Protein AF-A0A7T8QVQ8-F1 (afdb_monomer_lite)

Sequence (153 aa):
MDQMESSPASKPLAPPDKWKFVYIIFYWLGICTLLPWNFFISVPGYWFYKYRSLILNETDDATESLTDLQLNWNPRLSVASMVPNVTVLTLNAVIGHRFKTKPRLLFSLIMVIILFVYTCVMAKVDTDGWQTSFFYVTLASVVFINTFAATFQ

InterPro domains:
  IPR002259 Equilibrative nucleoside transporter [PTHR10332] (14-153)

Secondary structure (DSSP, 8-state):
-------------PPP-GGGHHHHHHHHHHHHHHHHHHHHHH-HHHHHHHT--S---TTS-S-----HHHHHHHHHHHHHHHHHHHHHHHHHHHHGGGS-HHHHHHHHHHHHHHHHHHHHHHHHS--TT-HHHHHHHHHHHHHHHHHHHHHH-

Organism: Caligus rogercresseyi (NCBI:txid217165)

Structure (mmCIF, N/CA/C/O backbone):
data_AF-A0A7T8QVQ8-F1
#
_entry.id   AF-A0A7T8QVQ8-F1
#
loop_
_atom_site.group_PDB
_atom_site.id
_atom_site.type_symbol
_atom_site.label_atom_id
_atom_site.label_alt_id
_atom_site.label_comp_id
_atom_site.label_asym_id
_atom_site.label_entity_id
_atom_site.label_seq_id
_atom_site.pdbx_PDB_ins_code
_atom_site.Cartn_x
_atom_site.Cartn_y
_atom_site.Cartn_z
_atom_site.occupancy
_atom_site.B_iso_or_equiv
_atom_site.auth_seq_id
_atom_site.auth_comp_id
_atom_site.auth_asym_id
_atom_site.auth_atom_id
_atom_site.pdbx_PDB_model_num
ATOM 1 N N . MET A 1 1 ? -17.807 23.229 62.523 1.00 46.09 1 MET A N 1
ATOM 2 C CA . MET A 1 1 ? -18.890 22.734 61.635 1.00 46.09 1 MET A CA 1
ATOM 3 C C . MET A 1 1 ? -18.176 22.353 60.367 1.00 46.09 1 MET A C 1
ATOM 5 O O . MET A 1 1 ? -18.041 23.160 59.458 1.00 46.09 1 MET A O 1
ATOM 9 N N . ASP A 1 2 ? -17.571 21.176 60.412 1.00 46.59 2 ASP A N 1
ATOM 10 C CA . ASP A 1 2 ? -16.491 20.799 59.521 1.00 46.59 2 ASP A CA 1
ATOM 11 C C . ASP A 1 2 ? -16.966 19.700 58.576 1.00 46.59 2 ASP A C 1
ATOM 13 O O . ASP A 1 2 ? -17.485 18.675 59.008 1.00 46.59 2 ASP A O 1
ATOM 17 N N . GLN A 1 3 ? -16.719 19.966 57.294 1.00 46.59 3 GLN A N 1
ATOM 18 C CA . GLN A 1 3 ? -16.476 19.006 56.217 1.00 46.59 3 GLN A CA 1
ATOM 19 C C . GLN A 1 3 ? -17.700 18.304 55.599 1.00 46.59 3 GLN A C 1
ATOM 21 O O . GLN A 1 3 ? -18.040 17.172 55.926 1.00 46.59 3 GLN A O 1
ATOM 26 N N . MET A 1 4 ? -18.269 18.932 54.563 1.00 47.59 4 MET A N 1
ATOM 27 C CA . MET A 1 4 ? -18.710 18.191 53.372 1.00 47.59 4 MET A CA 1
ATOM 28 C C . MET A 1 4 ? -17.559 18.199 52.363 1.00 47.59 4 MET A C 1
ATOM 30 O O . MET A 1 4 ? -17.545 18.985 51.419 1.00 47.59 4 MET A O 1
ATOM 34 N N . GLU A 1 5 ? -16.563 17.344 52.592 1.00 54.84 5 GLU A N 1
ATOM 35 C CA . GLU A 1 5 ? -15.577 17.026 51.565 1.00 54.84 5 GLU A CA 1
ATOM 36 C C . GLU A 1 5 ? -16.262 16.133 50.524 1.00 54.84 5 GLU A C 1
ATOM 38 O O . GLU A 1 5 ? -16.611 14.977 50.774 1.00 54.84 5 GLU A O 1
ATOM 43 N N . SER A 1 6 ? -16.547 16.718 49.364 1.00 58.62 6 SER A N 1
ATOM 44 C CA . SER A 1 6 ? -17.103 16.033 48.205 1.00 58.62 6 SER A CA 1
ATOM 45 C C . SER A 1 6 ? -16.178 14.889 47.790 1.00 58.62 6 SER A C 1
ATOM 47 O O . SER A 1 6 ? -15.071 15.127 47.305 1.00 58.62 6 SER A O 1
ATOM 49 N N . SER A 1 7 ? -16.647 13.653 47.962 1.00 59.56 7 SER A N 1
ATOM 50 C CA . SER A 1 7 ? -15.981 12.446 47.473 1.00 59.56 7 SER A CA 1
ATOM 51 C C . SER A 1 7 ? -15.653 12.592 45.976 1.00 59.56 7 SER A C 1
ATOM 53 O O . SER A 1 7 ? -16.577 12.772 45.174 1.00 59.56 7 SER A O 1
ATOM 55 N N . PRO A 1 8 ? -14.373 12.543 45.559 1.00 57.44 8 PRO A N 1
ATOM 56 C CA . PRO A 1 8 ? -14.041 12.568 44.145 1.00 57.44 8 PRO A CA 1
ATOM 57 C C . PRO A 1 8 ? -14.482 11.241 43.527 1.00 57.44 8 PRO A C 1
ATOM 59 O O . PRO A 1 8 ? -14.020 10.174 43.929 1.00 57.44 8 PRO A O 1
ATOM 62 N N . ALA A 1 9 ? -15.393 11.320 42.553 1.00 58.75 9 ALA A N 1
ATOM 63 C CA . ALA A 1 9 ? -15.884 10.187 41.780 1.00 58.75 9 ALA A CA 1
ATOM 64 C C . ALA A 1 9 ? -14.718 9.273 41.368 1.00 58.75 9 ALA A C 1
ATOM 66 O O . ALA A 1 9 ? -13.813 9.679 40.631 1.00 58.75 9 ALA A O 1
ATOM 67 N N . SER A 1 10 ? -14.721 8.044 41.886 1.00 58.06 10 SER A N 1
ATOM 68 C CA . SER A 1 10 ? -13.698 7.049 41.604 1.00 58.06 10 SER A CA 1
ATOM 69 C C . SER A 1 10 ? -13.691 6.761 40.105 1.00 58.06 10 SER A C 1
ATOM 71 O O . SER A 1 10 ? -14.652 6.243 39.535 1.00 58.06 10 SER A O 1
ATOM 73 N N . LYS A 1 11 ? -12.592 7.130 39.438 1.00 60.31 11 LYS A N 1
ATOM 74 C CA . LYS A 1 11 ? -12.339 6.713 38.057 1.00 60.31 11 LYS A CA 1
ATOM 75 C C . LYS A 1 11 ? -12.460 5.185 38.015 1.00 60.31 11 LYS A C 1
ATOM 77 O O . LYS A 1 11 ? -11.824 4.535 38.848 1.00 60.31 11 LYS A O 1
ATOM 82 N N . PRO A 1 12 ? -13.242 4.597 37.093 1.00 58.06 12 PRO A N 1
ATOM 83 C CA . PRO A 1 12 ? -13.305 3.148 36.982 1.00 58.06 12 PRO A CA 1
ATOM 84 C C . PRO A 1 12 ? -11.882 2.615 36.780 1.00 58.06 12 PRO A C 1
ATOM 86 O O . PRO A 1 12 ? -11.180 3.043 35.861 1.00 58.06 12 PRO A O 1
ATOM 89 N N . LEU A 1 13 ? -11.440 1.734 37.684 1.00 64.44 13 LEU A N 1
ATOM 90 C CA . LEU A 1 13 ? -10.146 1.061 37.603 1.00 64.44 13 LEU A CA 1
ATOM 91 C C . LEU A 1 13 ? -10.085 0.333 36.259 1.00 64.44 13 LEU A C 1
ATOM 93 O O . LEU A 1 13 ? -10.834 -0.616 36.026 1.00 64.44 13 LEU A O 1
ATOM 97 N N . ALA A 1 14 ? -9.229 0.819 35.358 1.00 68.81 14 ALA A N 1
ATOM 98 C CA . ALA A 1 14 ? -8.992 0.164 34.083 1.00 68.81 14 ALA A CA 1
ATOM 99 C C . ALA A 1 14 ? -8.591 -1.302 34.344 1.00 68.81 14 ALA A C 1
ATOM 101 O O . ALA A 1 14 ? -7.815 -1.560 35.271 1.00 68.81 14 ALA A O 1
ATOM 102 N N . PRO A 1 15 ? -9.123 -2.268 33.576 1.00 78.62 15 PRO A N 1
ATOM 103 C CA . PRO A 1 15 ? -8.831 -3.675 33.799 1.00 78.62 15 PRO A CA 1
ATOM 104 C C . PRO A 1 15 ? -7.313 -3.916 33.707 1.00 78.62 15 PRO A C 1
ATOM 106 O O . PRO A 1 15 ? -6.685 -3.453 32.752 1.00 78.62 15 PRO A O 1
ATOM 109 N N . PRO A 1 16 ? -6.706 -4.614 34.682 1.00 74.12 16 PRO A N 1
ATOM 110 C CA . PRO A 1 16 ? -5.264 -4.826 34.705 1.00 74.12 16 PRO A CA 1
ATOM 111 C C . PRO A 1 16 ? -4.821 -5.707 33.527 1.00 74.12 16 PRO A C 1
ATOM 113 O O . PRO A 1 16 ? -5.241 -6.861 33.416 1.00 74.12 16 PRO A O 1
ATOM 116 N N . ASP A 1 17 ? -3.950 -5.174 32.663 1.00 72.00 17 ASP A N 1
ATOM 117 C CA . ASP A 1 17 ? -3.295 -5.913 31.574 1.00 72.00 17 ASP A CA 1
ATOM 118 C C . ASP A 1 17 ? -2.244 -6.863 32.164 1.00 72.00 17 ASP A C 1
ATOM 120 O O . ASP A 1 17 ? -1.091 -6.495 32.422 1.00 72.00 17 ASP A O 1
ATOM 124 N N . LYS A 1 18 ? -2.664 -8.097 32.455 1.00 76.00 18 LYS A N 1
ATOM 125 C CA . LYS A 1 18 ? -1.770 -9.139 32.961 1.00 76.00 18 LYS A CA 1
ATOM 126 C C . LYS A 1 18 ? -0.694 -9.403 31.899 1.00 76.00 18 LYS A C 1
ATOM 128 O O . LYS A 1 18 ? -1.007 -9.831 30.796 1.00 76.00 18 LYS A O 1
ATOM 133 N N . TRP A 1 19 ? 0.568 -9.167 32.266 1.00 76.56 19 TRP A N 1
ATOM 134 C CA . TRP A 1 19 ? 1.770 -9.438 31.458 1.00 76.56 19 TRP A CA 1
ATOM 135 C C . TRP A 1 19 ? 2.016 -8.494 30.265 1.00 76.56 19 TRP A C 1
ATOM 137 O O . TRP A 1 19 ? 2.856 -8.801 29.423 1.00 76.56 19 TRP A O 1
ATOM 147 N N . LYS A 1 20 ? 1.358 -7.324 30.200 1.00 82.31 20 LYS A N 1
ATOM 148 C CA . LYS A 1 20 ? 1.527 -6.350 29.096 1.00 82.31 20 LYS A CA 1
ATOM 149 C C . LYS A 1 20 ? 1.216 -6.944 27.708 1.00 82.31 20 LYS A C 1
ATOM 151 O O . LYS A 1 20 ? 1.790 -6.525 26.701 1.00 82.31 20 LYS A O 1
ATOM 156 N N . PHE A 1 21 ? 0.345 -7.950 27.639 1.00 81.62 21 PHE A N 1
ATOM 157 C CA . PHE A 1 21 ? 0.085 -8.686 26.401 1.00 81.62 21 PHE A CA 1
ATOM 158 C C . PHE A 1 21 ? -0.633 -7.808 25.375 1.00 81.62 21 PHE A C 1
ATOM 160 O O . PHE A 1 21 ? -0.298 -7.821 24.190 1.00 81.62 21 PHE A O 1
ATOM 167 N N . VAL A 1 22 ? -1.570 -6.977 25.845 1.00 82.12 22 VAL A N 1
ATOM 168 C CA . VAL A 1 22 ? -2.261 -6.001 24.998 1.00 82.12 22 VAL A CA 1
ATOM 169 C C . VAL A 1 22 ? -1.253 -4.997 24.439 1.00 82.12 22 VAL A C 1
ATOM 171 O O . VAL A 1 22 ? -1.252 -4.746 23.236 1.00 82.12 22 VAL A O 1
ATOM 174 N N . TYR A 1 23 ? -0.334 -4.494 25.267 1.00 81.94 23 TYR A N 1
ATOM 175 C CA . TYR A 1 23 ? 0.727 -3.586 24.819 1.00 81.94 23 TYR A CA 1
ATOM 176 C C . TYR A 1 23 ? 1.610 -4.193 23.715 1.00 81.94 23 TYR A C 1
ATOM 178 O O . TYR A 1 23 ? 1.857 -3.539 22.703 1.00 81.94 23 TYR A O 1
ATOM 186 N N . ILE A 1 24 ? 2.040 -5.451 23.866 1.00 86.62 24 ILE A N 1
ATOM 187 C CA . ILE A 1 24 ? 2.858 -6.149 22.859 1.00 86.62 24 ILE A CA 1
ATOM 188 C C . ILE A 1 24 ? 2.090 -6.297 21.541 1.00 86.62 24 ILE A C 1
ATOM 190 O O . ILE A 1 24 ? 2.649 -6.036 20.477 1.00 86.62 24 ILE A O 1
ATOM 194 N N . ILE A 1 25 ? 0.808 -6.668 21.594 1.00 85.12 25 ILE A N 1
ATOM 195 C CA . ILE A 1 25 ? -0.022 -6.784 20.391 1.00 85.12 25 ILE A CA 1
ATOM 196 C C . ILE A 1 25 ? -0.135 -5.429 19.689 1.00 85.12 25 ILE A C 1
ATOM 198 O O . ILE A 1 25 ? 0.177 -5.344 18.508 1.00 85.12 25 ILE A O 1
ATOM 202 N N . PHE A 1 26 ? -0.511 -4.358 20.394 1.00 82.62 26 PHE A N 1
ATOM 203 C CA . PHE A 1 26 ? -0.610 -3.019 19.798 1.00 82.62 26 PHE A CA 1
ATOM 204 C C . PHE A 1 26 ? 0.723 -2.520 19.224 1.00 82.62 26 PHE A C 1
ATOM 206 O O . PHE A 1 26 ? 0.729 -1.863 18.184 1.00 82.62 26 PHE A O 1
ATOM 213 N N . TYR A 1 27 ? 1.845 -2.881 19.847 1.00 84.50 27 TYR A N 1
ATOM 214 C CA . TYR A 1 27 ? 3.177 -2.569 19.338 1.00 84.50 27 TYR A CA 1
ATOM 215 C C . TYR A 1 27 ? 3.454 -3.252 17.989 1.00 84.50 27 TYR A C 1
ATOM 217 O O . TYR A 1 27 ? 3.779 -2.581 17.009 1.00 84.50 27 TYR A O 1
ATOM 225 N N . TRP A 1 28 ? 3.247 -4.570 17.901 1.00 85.31 28 TRP A N 1
ATOM 226 C CA . TRP A 1 28 ? 3.387 -5.307 16.640 1.00 85.31 28 TRP A CA 1
ATOM 227 C C . TRP A 1 28 ? 2.383 -4.846 15.579 1.00 85.31 28 TRP A C 1
ATOM 229 O O . TRP A 1 28 ? 2.738 -4.749 14.408 1.00 85.31 28 TRP A O 1
ATOM 239 N N . LEU A 1 29 ? 1.157 -4.494 15.976 1.00 82.75 29 LEU A N 1
ATOM 240 C CA . LEU A 1 29 ? 0.142 -3.936 15.078 1.00 82.75 29 LEU A CA 1
ATOM 241 C C . LEU A 1 29 ? 0.593 -2.613 14.443 1.00 82.75 29 LEU A C 1
ATOM 243 O O . LEU A 1 29 ? 0.436 -2.422 13.235 1.00 82.75 29 LEU A O 1
ATOM 247 N N . GLY A 1 30 ? 1.188 -1.714 15.231 1.00 82.06 30 GLY A N 1
ATOM 248 C CA . GLY A 1 30 ? 1.753 -0.464 14.719 1.00 82.06 30 GLY A CA 1
ATOM 249 C C . GLY A 1 30 ? 2.897 -0.704 13.731 1.00 82.06 30 GLY A C 1
ATOM 250 O O . GLY A 1 30 ? 2.953 -0.076 12.677 1.00 82.06 30 GLY A O 1
ATOM 251 N N . ILE A 1 31 ? 3.770 -1.673 14.017 1.00 86.44 31 ILE A N 1
ATOM 252 C CA . ILE A 1 31 ? 4.868 -2.037 13.110 1.00 86.44 31 ILE A CA 1
ATOM 253 C C . ILE A 1 31 ? 4.320 -2.596 11.792 1.00 86.44 31 ILE A C 1
ATOM 255 O O . ILE A 1 31 ? 4.695 -2.122 10.721 1.00 86.44 31 ILE A O 1
ATOM 259 N N . CYS A 1 32 ? 3.402 -3.563 11.854 1.00 82.31 32 CYS A N 1
ATOM 260 C CA . CYS A 1 32 ? 2.848 -4.229 10.673 1.00 82.31 32 CYS A CA 1
ATOM 261 C C . CYS A 1 32 ? 2.102 -3.281 9.727 1.00 82.31 32 CYS A C 1
ATOM 263 O O . CYS A 1 32 ? 2.030 -3.554 8.533 1.00 82.31 32 CYS A O 1
ATOM 265 N N . THR A 1 33 ? 1.540 -2.183 10.231 1.00 81.62 33 THR A N 1
ATOM 266 C CA . THR A 1 33 ? 0.792 -1.220 9.406 1.00 81.62 33 THR A CA 1
ATOM 267 C C . THR A 1 33 ? 1.693 -0.208 8.704 1.00 81.62 33 THR A C 1
ATOM 269 O O . THR A 1 33 ? 1.385 0.208 7.590 1.00 81.62 33 THR A O 1
ATOM 272 N N . LEU A 1 34 ? 2.830 0.150 9.306 1.00 83.56 34 LEU A N 1
ATOM 273 C CA . LEU A 1 34 ? 3.806 1.079 8.724 1.00 83.56 34 LEU A CA 1
ATOM 274 C C . LEU A 1 34 ? 4.816 0.382 7.801 1.00 83.56 34 LEU A C 1
ATOM 276 O O . LEU A 1 34 ? 5.338 0.995 6.868 1.00 83.56 34 LEU A O 1
ATOM 280 N N . LEU A 1 35 ? 5.095 -0.900 8.048 1.00 86.12 35 LEU A N 1
ATOM 281 C CA . LEU A 1 35 ? 6.115 -1.666 7.334 1.00 86.12 35 LEU A CA 1
ATOM 282 C C . LEU A 1 35 ? 5.875 -1.782 5.816 1.00 86.12 35 LEU A C 1
ATOM 284 O O . LEU A 1 35 ? 6.842 -1.585 5.083 1.00 86.12 35 LEU A O 1
ATOM 288 N N . PRO A 1 36 ? 4.650 -2.028 5.306 1.00 81.75 36 PRO A N 1
ATOM 289 C CA . PRO A 1 36 ? 4.412 -2.127 3.869 1.00 81.75 36 PRO A CA 1
ATOM 290 C C . PRO A 1 36 ? 4.791 -0.846 3.131 1.00 81.75 36 PRO A C 1
ATOM 292 O O . PRO A 1 36 ? 5.573 -0.889 2.187 1.00 81.75 36 PRO A O 1
ATOM 295 N N . TRP A 1 37 ? 4.291 0.301 3.600 1.00 83.88 37 TRP A N 1
ATOM 296 C CA . TRP A 1 37 ? 4.587 1.598 2.994 1.00 83.88 37 TRP A CA 1
ATOM 297 C C . TRP A 1 37 ? 6.081 1.918 3.046 1.00 83.88 37 TRP A C 1
ATOM 299 O O . TRP A 1 37 ? 6.665 2.268 2.021 1.00 83.88 37 TRP A O 1
ATOM 309 N N . ASN A 1 38 ? 6.709 1.710 4.208 1.00 88.19 38 ASN A N 1
ATOM 310 C CA . ASN A 1 38 ? 8.145 1.914 4.375 1.00 88.19 38 ASN A CA 1
ATOM 311 C C . ASN A 1 38 ? 8.960 1.024 3.427 1.00 88.19 38 ASN A C 1
ATOM 313 O O . ASN A 1 38 ? 9.907 1.498 2.810 1.00 88.19 38 ASN A O 1
ATOM 317 N N . PHE A 1 39 ? 8.563 -0.236 3.236 1.00 86.94 39 PHE A N 1
ATOM 318 C CA . PHE A 1 39 ? 9.228 -1.128 2.292 1.00 86.9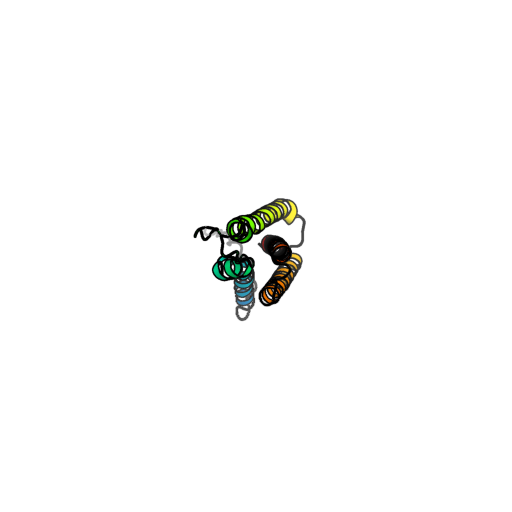4 39 PHE A CA 1
ATOM 319 C C . PHE A 1 39 ? 9.163 -0.583 0.860 1.00 86.94 39 PHE A C 1
ATOM 321 O O . PHE A 1 39 ? 10.199 -0.498 0.206 1.00 86.94 39 PHE A O 1
ATOM 328 N N . PHE A 1 40 ? 7.988 -0.152 0.384 1.00 84.25 40 PHE A N 1
ATOM 329 C CA . PHE A 1 40 ? 7.834 0.360 -0.984 1.00 84.25 40 PHE A CA 1
ATOM 330 C C . PHE A 1 40 ? 8.711 1.583 -1.277 1.00 84.25 40 PHE A C 1
ATOM 332 O O . PHE A 1 40 ? 9.311 1.643 -2.352 1.00 84.25 40 PHE A O 1
ATOM 339 N N . ILE A 1 41 ? 8.813 2.528 -0.335 1.00 84.25 41 ILE A N 1
ATOM 340 C CA . ILE A 1 41 ? 9.611 3.752 -0.511 1.00 84.25 41 ILE A CA 1
ATOM 341 C C . ILE A 1 41 ? 11.117 3.526 -0.312 1.00 84.25 41 ILE A C 1
ATOM 343 O O . ILE A 1 41 ? 11.918 4.253 -0.891 1.00 84.25 41 ILE A O 1
ATOM 347 N N . SER A 1 42 ? 11.524 2.538 0.496 1.00 86.62 42 SER A N 1
ATOM 348 C CA . SER A 1 42 ? 12.936 2.308 0.839 1.00 86.62 42 SER A CA 1
ATOM 349 C C . SER A 1 42 ? 13.740 1.582 -0.240 1.00 86.62 42 SER A C 1
ATOM 351 O O . SER A 1 42 ? 14.967 1.600 -0.175 1.00 86.62 42 SER A O 1
ATOM 353 N N . VAL A 1 43 ? 13.098 0.962 -1.237 1.00 86.69 43 VAL A N 1
ATOM 354 C CA . VAL A 1 43 ? 13.800 0.223 -2.306 1.00 86.69 43 VAL A CA 1
ATOM 355 C C . VAL A 1 43 ? 13.616 0.831 -3.705 1.00 86.69 43 VAL A C 1
A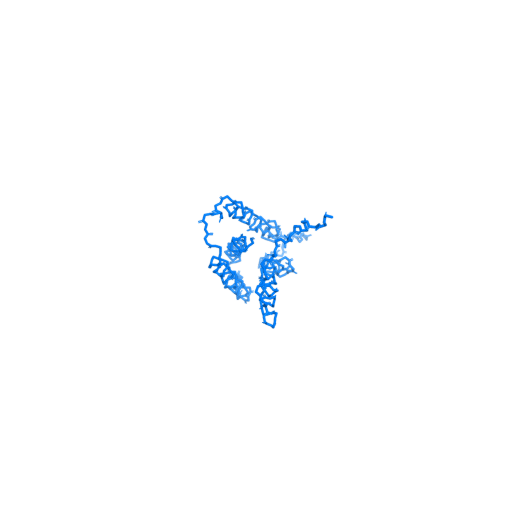TOM 357 O O . VAL A 1 43 ? 13.278 0.108 -4.643 1.00 86.69 43 VAL A O 1
ATOM 360 N N . PRO A 1 44 ? 13.878 2.137 -3.923 1.00 80.69 44 PRO A N 1
ATOM 361 C CA . PRO A 1 44 ? 13.714 2.740 -5.245 1.00 80.69 44 PRO A CA 1
ATOM 362 C C . PRO A 1 44 ? 14.599 2.040 -6.288 1.00 80.69 44 PRO A C 1
ATOM 364 O O . PRO A 1 44 ? 14.117 1.714 -7.365 1.00 80.69 44 PRO A O 1
ATOM 367 N N . GLY A 1 45 ? 15.842 1.680 -5.948 1.00 78.81 45 GLY A N 1
ATOM 368 C CA . GLY A 1 45 ? 16.751 0.982 -6.869 1.00 78.81 45 GLY A CA 1
ATOM 369 C C . GLY A 1 45 ? 16.221 -0.363 -7.387 1.00 78.81 45 GLY A C 1
ATOM 370 O O . GLY A 1 45 ? 16.448 -0.701 -8.546 1.00 78.81 45 GLY A O 1
ATOM 371 N N . TYR A 1 46 ? 15.455 -1.100 -6.573 1.00 82.81 46 TYR A N 1
ATOM 372 C CA . TYR A 1 46 ? 14.814 -2.345 -7.005 1.00 82.81 46 TYR A CA 1
ATOM 373 C C . TYR A 1 46 ? 13.765 -2.082 -8.092 1.00 82.81 46 TYR A C 1
ATOM 375 O O . TYR A 1 46 ? 13.771 -2.740 -9.130 1.00 82.81 46 TYR A O 1
ATOM 383 N N . TRP A 1 47 ? 12.896 -1.090 -7.884 1.00 80.81 47 TRP A N 1
ATOM 384 C CA . TRP A 1 47 ? 11.858 -0.729 -8.850 1.00 80.81 47 TRP A CA 1
ATOM 385 C C . TRP A 1 47 ? 12.457 -0.181 -10.143 1.00 80.81 47 TRP A C 1
ATOM 387 O O . TRP A 1 47 ? 12.009 -0.537 -11.229 1.00 80.81 47 TRP A O 1
ATOM 397 N N . PHE A 1 48 ? 13.523 0.615 -10.042 1.00 79.94 48 PHE A N 1
ATOM 398 C CA . PHE A 1 48 ? 14.248 1.101 -11.212 1.00 79.94 48 PHE A CA 1
ATOM 399 C C . PHE A 1 48 ? 14.839 -0.058 -12.020 1.00 79.94 48 PHE A C 1
ATOM 401 O O . PHE A 1 48 ? 14.645 -0.108 -13.231 1.00 79.94 48 PHE A O 1
ATOM 408 N N . TYR A 1 49 ? 15.477 -1.036 -11.374 1.00 79.19 49 TYR A N 1
ATOM 409 C CA . TYR A 1 49 ? 15.974 -2.230 -12.062 1.00 79.19 49 TYR A CA 1
ATOM 410 C C . TYR A 1 49 ? 14.847 -3.034 -12.728 1.00 79.19 49 TYR A C 1
ATOM 412 O O . TYR A 1 49 ? 14.979 -3.462 -13.872 1.00 79.19 49 TYR A O 1
ATOM 420 N N . LYS A 1 50 ? 13.722 -3.208 -12.028 1.00 78.38 50 LYS A N 1
ATOM 421 C CA . LYS A 1 50 ? 12.567 -3.990 -12.489 1.00 78.38 50 LYS A CA 1
ATOM 422 C C . LYS A 1 50 ? 11.872 -3.380 -13.715 1.00 78.38 50 LYS A C 1
ATOM 424 O O . LYS A 1 50 ? 11.344 -4.120 -14.536 1.00 78.38 50 LYS A O 1
ATOM 429 N N . TYR A 1 51 ? 11.873 -2.051 -13.833 1.00 76.69 51 TYR A N 1
ATOM 430 C CA . TYR A 1 51 ? 11.230 -1.303 -14.923 1.00 76.69 51 TYR A CA 1
ATOM 431 C C . TYR A 1 51 ? 12.219 -0.754 -15.960 1.00 76.69 51 TYR A C 1
ATOM 433 O O . TYR A 1 51 ? 11.900 0.199 -16.671 1.00 76.69 51 TYR A O 1
ATOM 441 N N . ARG A 1 52 ? 13.435 -1.306 -16.019 1.00 77.19 52 ARG A N 1
ATOM 442 C CA . ARG A 1 52 ? 14.437 -0.916 -17.016 1.00 77.19 52 ARG A CA 1
ATOM 443 C C . ARG A 1 52 ? 13.968 -1.247 -18.435 1.00 77.19 52 ARG A C 1
ATOM 445 O O . ARG A 1 52 ? 13.302 -2.262 -18.642 1.00 77.19 52 ARG A O 1
ATOM 452 N N . SER A 1 53 ? 14.418 -0.458 -19.410 1.00 68.25 53 SER A N 1
ATOM 453 C CA . SER A 1 53 ? 14.307 -0.836 -20.820 1.00 68.25 53 SER A CA 1
ATOM 454 C C . SER A 1 53 ? 15.046 -2.154 -21.067 1.00 68.25 53 SER A C 1
ATOM 456 O O . SER A 1 53 ? 16.218 -2.297 -20.718 1.00 68.25 53 SER A O 1
ATOM 458 N N . LEU A 1 54 ? 14.353 -3.120 -21.670 1.00 65.44 54 LEU A N 1
ATOM 459 C CA . LEU A 1 54 ? 14.952 -4.361 -22.170 1.00 65.44 54 LEU A CA 1
ATOM 460 C C . LEU A 1 54 ? 15.502 -4.199 -23.598 1.00 65.44 54 LEU A C 1
ATOM 462 O O . LEU A 1 54 ? 16.156 -5.104 -24.108 1.00 65.44 54 LEU A O 1
ATOM 466 N N . ILE A 1 55 ? 15.246 -3.052 -24.239 1.00 59.69 55 ILE A N 1
ATOM 467 C CA . ILE A 1 55 ? 15.733 -2.729 -25.580 1.00 59.69 55 ILE A CA 1
ATOM 468 C C . ILE A 1 55 ? 17.027 -1.924 -25.428 1.00 59.69 55 ILE A C 1
ATOM 470 O O . ILE A 1 55 ? 16.994 -0.725 -25.152 1.00 59.69 55 ILE A O 1
ATOM 474 N N . LEU A 1 56 ? 18.165 -2.597 -25.599 1.00 55.44 56 LEU A N 1
ATOM 475 C CA . LEU A 1 56 ? 19.450 -1.963 -25.889 1.00 55.44 56 LEU A CA 1
ATOM 476 C C . LEU A 1 56 ? 19.509 -1.724 -27.402 1.00 55.44 56 LEU A C 1
ATOM 478 O O . LEU A 1 56 ? 19.970 -2.586 -28.144 1.00 55.44 56 LEU A O 1
ATOM 482 N N . ASN A 1 57 ? 18.994 -0.591 -27.877 1.00 47.88 57 ASN A N 1
ATOM 483 C CA . ASN A 1 57 ? 19.301 -0.152 -29.237 1.00 47.88 57 ASN A CA 1
ATOM 484 C C . ASN A 1 57 ? 20.641 0.594 -29.195 1.00 47.88 57 ASN A C 1
ATOM 486 O O . ASN A 1 57 ? 20.714 1.701 -28.672 1.00 47.88 57 ASN A O 1
ATOM 490 N N . GLU A 1 58 ? 21.690 -0.022 -29.744 1.00 53.56 58 GLU A N 1
ATOM 491 C CA . GLU A 1 58 ? 23.071 0.490 -29.851 1.00 53.56 58 GLU A CA 1
ATOM 492 C C . GLU A 1 58 ? 23.241 1.715 -30.781 1.00 53.56 58 GLU A C 1
ATOM 494 O O . GLU A 1 58 ? 24.329 1.949 -31.302 1.00 53.56 58 GLU A O 1
ATOM 499 N N . THR A 1 59 ? 22.203 2.515 -31.033 1.00 53.59 59 THR A N 1
ATOM 500 C CA . THR A 1 59 ? 22.255 3.528 -32.108 1.00 53.59 59 THR A CA 1
ATOM 501 C C . THR A 1 59 ? 21.675 4.894 -31.787 1.00 53.59 59 THR A C 1
ATOM 503 O O . THR A 1 59 ? 21.519 5.679 -32.714 1.00 53.59 59 THR A O 1
ATOM 506 N N . ASP A 1 60 ? 21.419 5.233 -30.526 1.00 44.66 60 ASP A N 1
ATOM 507 C CA . ASP A 1 60 ? 21.119 6.628 -30.200 1.00 44.66 60 ASP A CA 1
ATOM 508 C C . ASP A 1 60 ? 21.933 7.127 -29.015 1.00 44.66 60 ASP A C 1
ATOM 510 O O . ASP A 1 60 ? 22.175 6.422 -28.036 1.00 44.66 60 ASP A O 1
ATOM 514 N N . ASP A 1 61 ? 22.390 8.357 -29.196 1.00 43.25 61 ASP A N 1
ATOM 515 C CA . ASP A 1 61 ? 23.278 9.130 -28.352 1.00 43.25 61 ASP A CA 1
ATOM 516 C C . ASP A 1 61 ? 22.993 8.982 -26.854 1.00 43.25 61 ASP A C 1
ATOM 518 O O . ASP A 1 61 ? 21.847 8.944 -26.401 1.00 43.25 61 ASP A O 1
ATOM 522 N N . ALA A 1 62 ? 24.084 8.947 -26.091 1.00 46.22 62 ALA A N 1
ATOM 523 C CA . ALA A 1 62 ? 24.161 8.768 -24.651 1.00 46.22 62 ALA A CA 1
ATOM 524 C C . ALA A 1 62 ? 23.296 9.768 -23.865 1.00 46.22 62 ALA A C 1
ATOM 526 O O . ALA A 1 62 ? 23.772 10.740 -23.282 1.00 46.22 62 ALA A O 1
ATOM 527 N N . THR A 1 63 ? 22.012 9.463 -23.769 1.00 46.31 63 THR A N 1
ATOM 528 C CA . THR A 1 63 ? 21.148 9.970 -22.720 1.00 46.31 63 THR A CA 1
ATOM 529 C C . THR A 1 63 ? 20.537 8.750 -22.069 1.00 46.31 63 THR A C 1
ATOM 531 O O . THR A 1 63 ? 19.693 8.076 -22.656 1.00 46.31 63 THR A O 1
ATOM 534 N N . GLU A 1 64 ? 20.991 8.452 -20.853 1.00 55.19 64 GLU A N 1
ATOM 535 C CA . GLU A 1 64 ? 20.322 7.574 -19.893 1.00 55.19 64 GLU A CA 1
ATOM 536 C C . GLU A 1 64 ? 18.908 8.118 -19.600 1.00 55.19 64 GLU A C 1
ATOM 538 O O . GLU A 1 64 ? 18.614 8.616 -18.514 1.00 55.19 64 GLU A O 1
ATOM 543 N N . SER A 1 65 ? 18.017 8.113 -20.593 1.00 58.84 65 SER A N 1
ATOM 544 C CA . SER A 1 65 ? 16.638 8.518 -20.392 1.00 58.84 65 SER A CA 1
ATOM 545 C C . SER A 1 65 ? 15.963 7.382 -19.638 1.00 58.84 65 SER A C 1
ATOM 547 O O . SER A 1 65 ? 15.771 6.272 -20.139 1.00 58.84 65 SER A O 1
ATOM 549 N N . LEU A 1 66 ? 15.703 7.640 -18.359 1.00 65.44 66 LEU A N 1
ATOM 550 C CA . LEU A 1 66 ? 14.907 6.766 -17.515 1.00 65.44 66 LEU A CA 1
ATOM 551 C C . LEU A 1 66 ? 13.604 6.430 -18.248 1.00 65.44 66 LEU A C 1
ATOM 553 O O . LEU A 1 66 ? 12.936 7.314 -18.782 1.00 65.44 66 LEU A O 1
ATOM 557 N N . THR A 1 67 ? 13.240 5.151 -18.267 1.00 74.38 67 THR A N 1
ATOM 558 C CA . THR A 1 67 ? 12.006 4.690 -18.910 1.00 74.38 67 THR A CA 1
ATOM 559 C C . THR A 1 67 ? 10.801 5.377 -18.260 1.00 74.38 67 THR A C 1
ATOM 561 O O . THR A 1 67 ? 10.799 5.602 -17.047 1.00 74.38 67 THR A O 1
ATOM 564 N N . ASP A 1 68 ? 9.738 5.654 -19.023 1.00 76.50 68 ASP A N 1
ATOM 565 C CA . ASP A 1 68 ? 8.516 6.290 -18.502 1.00 76.50 68 ASP A CA 1
ATOM 566 C C . ASP A 1 68 ? 7.974 5.598 -17.238 1.00 76.50 68 ASP A C 1
ATOM 568 O O . ASP A 1 68 ? 7.462 6.256 -16.333 1.00 76.50 68 ASP A O 1
ATOM 572 N N . LEU A 1 69 ? 8.118 4.273 -17.133 1.00 76.75 69 LEU A N 1
ATOM 573 C CA . LEU A 1 69 ? 7.736 3.489 -15.953 1.00 76.75 69 LEU A CA 1
ATOM 574 C C . LEU A 1 69 ? 8.576 3.828 -14.707 1.00 76.75 69 LEU A C 1
ATOM 576 O O . LEU A 1 69 ? 8.034 3.887 -13.605 1.00 76.75 69 LEU A O 1
ATOM 580 N N . GLN A 1 70 ? 9.876 4.091 -14.871 1.00 79.81 70 GLN A N 1
ATOM 581 C CA . GLN A 1 70 ? 10.787 4.469 -13.785 1.00 79.81 70 GLN A CA 1
ATOM 582 C C . GLN A 1 70 ? 10.499 5.894 -13.299 1.00 79.81 70 GLN A C 1
ATOM 584 O O . GLN A 1 70 ? 10.345 6.117 -12.097 1.00 79.81 70 GLN A O 1
ATOM 589 N N . LEU A 1 71 ? 10.351 6.845 -14.231 1.00 80.56 71 LEU A N 1
ATOM 590 C CA . LEU A 1 71 ? 10.032 8.245 -13.918 1.00 80.56 71 LEU A CA 1
ATOM 591 C C . LEU A 1 71 ? 8.684 8.376 -13.206 1.00 80.56 71 LEU A C 1
ATOM 593 O O . LEU A 1 71 ? 8.534 9.148 -12.259 1.00 80.56 71 LEU A O 1
ATOM 597 N N . ASN A 1 72 ? 7.700 7.586 -13.635 1.00 83.75 72 ASN A N 1
ATOM 598 C CA . ASN A 1 72 ? 6.351 7.656 -13.096 1.00 83.75 72 ASN A CA 1
ATOM 599 C C . ASN A 1 72 ? 6.113 6.777 -11.858 1.00 83.75 72 ASN A C 1
ATOM 601 O O . ASN A 1 72 ? 5.042 6.887 -11.260 1.00 83.75 72 ASN A O 1
ATOM 605 N N . TRP A 1 73 ? 7.056 5.923 -11.446 1.00 83.69 73 TRP A N 1
ATOM 606 C CA . TRP A 1 73 ? 6.861 5.012 -10.312 1.00 83.69 73 TRP A CA 1
ATOM 607 C C . TRP A 1 73 ? 6.583 5.757 -9.001 1.00 83.69 73 TRP A C 1
ATOM 609 O O . TRP A 1 73 ? 5.512 5.600 -8.422 1.00 83.69 73 TRP A O 1
ATOM 619 N N . ASN A 1 74 ? 7.509 6.610 -8.556 1.00 86.12 74 ASN A N 1
ATOM 620 C CA . ASN A 1 74 ? 7.391 7.351 -7.293 1.00 86.12 74 ASN A CA 1
ATOM 621 C C . ASN A 1 74 ? 6.130 8.233 -7.194 1.00 86.12 74 ASN A C 1
ATOM 623 O O . ASN A 1 74 ? 5.421 8.141 -6.183 1.00 86.12 74 ASN A O 1
ATOM 627 N N . PRO A 1 75 ? 5.801 9.075 -8.197 1.00 88.94 75 PRO A N 1
ATOM 628 C CA . PRO A 1 75 ? 4.591 9.886 -8.122 1.00 88.94 75 PRO A CA 1
ATOM 629 C C . PRO A 1 75 ? 3.321 9.027 -8.155 1.00 88.94 75 PRO A C 1
ATOM 631 O O . PRO A 1 75 ? 2.407 9.276 -7.369 1.00 88.94 75 PRO A O 1
ATOM 634 N N . ARG A 1 76 ? 3.258 7.968 -8.979 1.00 87.75 76 ARG A N 1
ATOM 635 C CA . ARG A 1 76 ? 2.076 7.087 -9.022 1.00 87.75 76 ARG A CA 1
ATOM 636 C C . ARG A 1 76 ? 1.915 6.268 -7.750 1.00 87.75 76 ARG A C 1
ATOM 638 O O . ARG A 1 76 ? 0.793 6.140 -7.279 1.00 87.75 76 ARG A O 1
ATOM 645 N N . LEU A 1 77 ? 3.008 5.783 -7.165 1.00 89.69 77 LEU A N 1
ATOM 646 C CA . LEU A 1 77 ? 3.023 5.109 -5.867 1.00 89.69 77 LEU A CA 1
ATOM 647 C C . LEU A 1 77 ? 2.481 6.029 -4.762 1.00 89.69 77 LEU A C 1
ATOM 649 O O . LEU A 1 77 ? 1.653 5.612 -3.957 1.00 89.69 77 LEU A O 1
ATOM 653 N N . SER A 1 78 ? 2.901 7.296 -4.753 1.00 90.00 78 SER A N 1
ATOM 654 C CA . SER A 1 78 ? 2.459 8.277 -3.754 1.00 90.00 78 SER A CA 1
ATOM 655 C C . SER A 1 78 ? 0.966 8.586 -3.878 1.00 90.00 78 SER A C 1
ATOM 657 O O . SER A 1 78 ? 0.242 8.554 -2.883 1.00 90.00 78 SER A O 1
ATOM 659 N N . VAL A 1 79 ? 0.480 8.81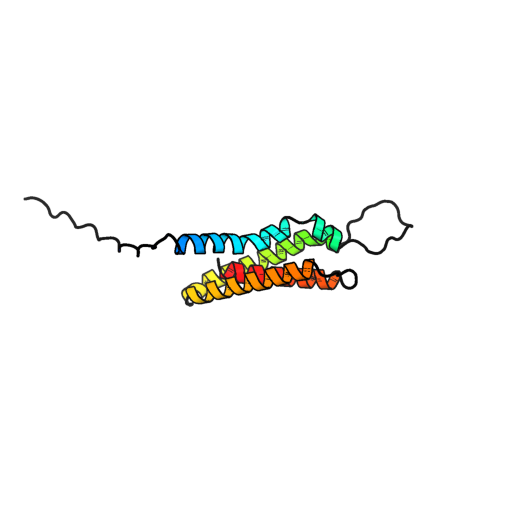5 -5.103 1.00 89.88 79 VAL A N 1
ATOM 660 C CA . VAL A 1 79 ? -0.948 9.045 -5.380 1.00 89.88 79 VAL A CA 1
ATOM 661 C C . VAL A 1 79 ? -1.777 7.803 -5.041 1.00 89.88 79 VAL A C 1
ATOM 663 O O . VAL A 1 79 ? -2.800 7.917 -4.367 1.00 89.88 79 VAL A O 1
ATOM 666 N N . ALA A 1 80 ? -1.311 6.617 -5.440 1.00 89.25 80 ALA A N 1
ATOM 667 C CA . ALA A 1 80 ? -1.945 5.334 -5.141 1.00 89.25 80 ALA A CA 1
ATOM 668 C C . ALA A 1 80 ? -2.011 5.030 -3.638 1.00 89.25 80 ALA A C 1
ATOM 670 O O . ALA A 1 80 ? -2.870 4.260 -3.224 1.00 89.25 80 ALA A O 1
ATOM 671 N N . SER A 1 81 ? -1.157 5.639 -2.814 1.00 88.69 81 SER A N 1
ATOM 672 C CA . SER A 1 81 ? -1.243 5.532 -1.357 1.00 88.69 81 SER A CA 1
ATOM 673 C C . SER A 1 81 ? -2.124 6.611 -0.731 1.00 88.69 81 SER A C 1
ATOM 675 O O . SER A 1 81 ? -3.046 6.297 0.019 1.00 88.69 81 SER A O 1
ATOM 677 N N . MET A 1 82 ? -1.876 7.887 -1.038 1.00 89.56 82 MET A N 1
ATOM 678 C CA . MET A 1 82 ? -2.546 9.006 -0.363 1.00 89.56 82 MET A CA 1
ATOM 679 C C . MET A 1 82 ? -4.027 9.116 -0.726 1.00 89.56 82 MET A C 1
ATOM 681 O O . MET A 1 82 ? -4.849 9.332 0.162 1.00 89.56 82 MET A O 1
ATOM 685 N N . VAL A 1 83 ? -4.387 8.947 -2.004 1.00 91.62 83 VAL A N 1
ATOM 686 C CA . VAL A 1 83 ? -5.777 9.102 -2.466 1.00 91.62 83 VAL A CA 1
ATOM 687 C C . VAL A 1 83 ? -6.726 8.113 -1.782 1.00 91.62 83 VAL A C 1
ATOM 689 O O . VAL A 1 83 ? -7.696 8.566 -1.164 1.00 91.62 83 VAL A O 1
ATOM 692 N N . PRO A 1 84 ? -6.494 6.785 -1.826 1.00 88.06 84 PRO A N 1
ATOM 693 C CA . PRO A 1 84 ? -7.387 5.846 -1.155 1.00 88.06 84 PRO A CA 1
ATOM 694 C C . PRO A 1 84 ? -7.339 5.981 0.363 1.00 88.06 84 PRO A C 1
ATOM 696 O O . PRO A 1 84 ? -8.381 5.837 0.998 1.00 88.06 84 PRO A O 1
ATOM 699 N N . ASN A 1 85 ? -6.177 6.294 0.946 1.00 88.62 85 ASN A N 1
ATOM 700 C CA . ASN A 1 85 ? -6.054 6.462 2.390 1.00 88.62 85 ASN A CA 1
ATOM 701 C C . ASN A 1 85 ? -6.942 7.615 2.890 1.00 88.62 85 ASN A C 1
ATOM 703 O O . ASN A 1 85 ? -7.844 7.394 3.695 1.00 88.62 85 ASN A O 1
ATOM 707 N N . VAL A 1 86 ? -6.794 8.815 2.319 1.00 91.06 86 VAL A N 1
ATOM 708 C CA . VAL A 1 86 ? -7.601 9.990 2.695 1.00 91.06 86 VAL A CA 1
ATOM 709 C C . VAL A 1 86 ? -9.091 9.757 2.445 1.00 91.06 86 VAL A C 1
ATOM 711 O O . VAL A 1 86 ? -9.923 10.117 3.282 1.00 91.06 86 VAL A O 1
ATOM 714 N N . THR A 1 87 ? -9.437 9.134 1.315 1.00 89.69 87 THR A N 1
ATOM 715 C CA . THR A 1 87 ? -10.832 8.831 0.962 1.00 89.69 87 THR A CA 1
ATOM 716 C C . THR A 1 87 ? -11.469 7.920 2.005 1.00 89.69 87 THR A C 1
ATOM 718 O O . THR A 1 87 ? -12.544 8.214 2.525 1.00 89.69 87 THR A O 1
ATOM 721 N N . VAL A 1 88 ? -10.791 6.826 2.354 1.00 88.81 88 VAL A N 1
ATOM 722 C CA . VAL A 1 88 ? -11.298 5.846 3.316 1.00 88.81 88 VAL A CA 1
ATOM 723 C C . VAL A 1 88 ? -11.324 6.426 4.719 1.00 88.81 88 VAL A C 1
ATOM 725 O O . VAL A 1 88 ? -12.320 6.234 5.405 1.00 88.81 88 VAL A O 1
ATOM 728 N N . LEU A 1 89 ? -10.301 7.178 5.128 1.00 87.88 89 LEU A N 1
ATOM 729 C CA . LEU A 1 89 ? -10.256 7.842 6.429 1.00 87.88 89 LEU A CA 1
ATOM 730 C C . LEU A 1 89 ? -11.412 8.837 6.588 1.00 87.88 89 LEU A C 1
ATOM 732 O O . LEU A 1 89 ? -12.089 8.846 7.613 1.00 87.88 89 LEU A O 1
ATOM 736 N N . THR A 1 90 ? -11.697 9.621 5.546 1.00 87.69 90 THR A N 1
ATOM 737 C CA . THR A 1 90 ? -12.805 10.586 5.538 1.00 87.69 90 THR A CA 1
ATOM 738 C C . THR A 1 90 ? -14.156 9.870 5.607 1.00 87.69 90 THR A C 1
ATOM 740 O O . THR A 1 90 ? -15.014 10.233 6.412 1.00 87.69 90 THR A O 1
ATOM 743 N N . LEU A 1 91 ? -14.340 8.796 4.832 1.00 86.19 91 LEU A N 1
ATOM 744 C CA . LEU A 1 91 ? -15.532 7.946 4.923 1.00 86.19 91 LEU A CA 1
ATOM 745 C C . LEU 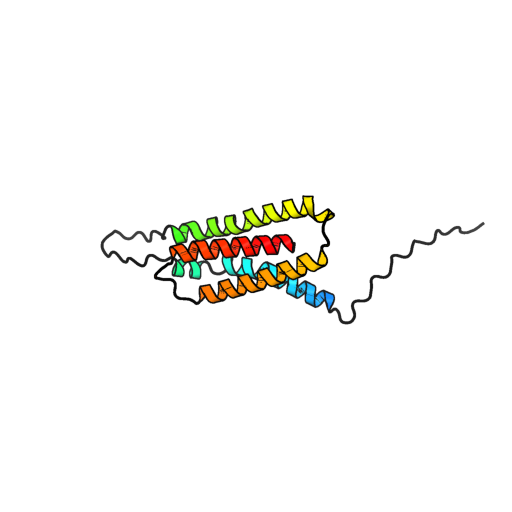A 1 91 ? -15.673 7.317 6.314 1.00 86.19 91 LEU A C 1
ATOM 747 O O . LEU A 1 91 ? -16.775 7.259 6.859 1.00 86.19 91 LEU A O 1
ATOM 751 N N . ASN A 1 92 ? -14.565 6.871 6.907 1.00 84.12 92 ASN A N 1
ATOM 752 C CA . ASN A 1 92 ? -14.543 6.275 8.235 1.00 84.12 92 ASN A CA 1
ATOM 753 C C . ASN A 1 92 ? -14.885 7.309 9.317 1.00 84.12 92 ASN A C 1
ATOM 755 O O . ASN A 1 92 ? -15.621 6.988 10.240 1.00 84.12 92 ASN A O 1
ATOM 759 N N . ALA A 1 93 ? -14.449 8.561 9.173 1.00 84.31 93 ALA A N 1
ATOM 760 C CA . ALA A 1 93 ? -14.806 9.643 10.086 1.00 84.31 93 ALA A CA 1
ATOM 761 C C . ALA A 1 93 ? -16.313 9.964 10.052 1.00 84.31 93 ALA A C 1
ATOM 763 O O . ALA A 1 93 ? -16.927 10.153 11.100 1.00 84.31 93 ALA A O 1
ATOM 764 N N . VAL A 1 94 ? -16.932 9.969 8.865 1.00 85.19 94 VAL A N 1
ATOM 765 C CA . VAL A 1 94 ? -18.367 10.277 8.703 1.00 85.19 94 VAL A CA 1
ATOM 766 C C . VAL A 1 94 ? -19.260 9.104 9.124 1.00 85.19 94 VAL A C 1
ATOM 768 O O . VAL A 1 94 ? -20.294 9.292 9.762 1.00 85.19 94 VAL A O 1
ATOM 771 N N . ILE A 1 95 ? -18.879 7.877 8.761 1.00 79.44 95 ILE A N 1
ATOM 772 C CA . ILE A 1 95 ? -19.731 6.683 8.878 1.00 79.44 95 ILE A CA 1
ATOM 773 C C . ILE A 1 95 ? -19.365 5.836 10.113 1.00 79.44 95 ILE A C 1
ATOM 775 O O . ILE A 1 95 ? -20.171 5.030 10.586 1.00 79.44 95 ILE A O 1
ATOM 779 N N . GLY A 1 96 ? -18.171 6.025 10.678 1.00 68.12 96 GLY A N 1
ATOM 780 C CA . GLY A 1 96 ? -17.598 5.199 11.745 1.00 68.12 96 GLY A CA 1
ATOM 781 C C . GLY A 1 96 ? -18.400 5.195 13.040 1.00 68.12 96 GLY A C 1
ATOM 782 O O . GLY A 1 96 ? -18.434 4.171 13.719 1.00 68.12 96 GLY A O 1
ATOM 783 N N . HIS A 1 97 ? -19.149 6.264 13.331 1.00 71.00 97 HIS A N 1
ATOM 784 C CA . HIS A 1 97 ? -20.058 6.307 14.483 1.00 71.00 97 HIS A CA 1
ATOM 785 C C . HIS A 1 97 ? -21.145 5.212 14.424 1.00 71.00 97 HIS A C 1
ATOM 787 O O . HIS A 1 97 ? -21.705 4.821 15.446 1.00 71.00 97 HIS A O 1
ATOM 793 N N . ARG A 1 98 ? -21.457 4.686 13.232 1.00 67.12 98 ARG A N 1
ATOM 794 C CA . ARG A 1 98 ? -22.523 3.695 13.037 1.00 67.12 98 ARG A CA 1
ATOM 795 C C . ARG A 1 98 ? -22.070 2.236 13.165 1.00 67.12 98 ARG A C 1
ATOM 797 O O . ARG A 1 98 ? -22.932 1.361 13.222 1.00 67.12 98 ARG A O 1
ATOM 804 N N . PHE A 1 99 ? -20.765 1.943 13.185 1.00 62.09 99 PHE A N 1
ATOM 805 C CA . PHE A 1 99 ? -20.250 0.574 13.031 1.00 62.09 99 PHE A CA 1
ATOM 806 C C . PHE A 1 99 ? -19.434 0.075 14.230 1.00 62.09 99 PHE A C 1
ATOM 808 O O . PHE A 1 99 ? -18.632 0.793 14.817 1.00 62.09 99 PHE A O 1
ATOM 815 N N . LYS A 1 100 ? -19.595 -1.217 14.562 1.00 69.88 100 LYS A N 1
ATOM 816 C CA . LYS A 1 100 ? -18.798 -1.901 15.594 1.00 69.88 100 LYS A CA 1
ATOM 817 C C . LYS A 1 100 ? -17.327 -1.968 15.163 1.00 69.88 100 LYS A C 1
ATOM 819 O O . LYS A 1 100 ? -16.986 -2.689 14.229 1.00 69.88 100 LYS A O 1
ATOM 824 N N . THR A 1 101 ? -16.458 -1.260 15.880 1.00 67.94 101 THR A N 1
ATOM 825 C CA . THR A 1 101 ? -15.050 -1.030 15.509 1.00 67.94 101 THR A CA 1
ATOM 826 C C . THR A 1 101 ? -14.190 -2.301 15.558 1.00 67.94 101 THR A C 1
ATOM 828 O O . THR A 1 101 ? -13.447 -2.589 14.628 1.00 67.94 101 THR A O 1
ATOM 831 N N . LYS A 1 102 ? -14.320 -3.120 16.610 1.00 72.12 102 LYS A N 1
ATOM 832 C CA . LYS A 1 102 ? -13.375 -4.218 16.915 1.00 72.12 102 LYS A CA 1
ATOM 833 C C . LYS A 1 102 ? -13.188 -5.286 15.812 1.00 72.12 102 LYS A C 1
ATOM 835 O O . LYS A 1 102 ? -12.039 -5.547 15.468 1.00 72.12 102 LYS A O 1
ATOM 840 N N . PRO A 1 103 ? -14.239 -5.917 15.243 1.00 77.38 103 PRO A N 1
ATOM 841 C CA . PRO A 1 103 ? -14.042 -6.974 14.241 1.00 77.38 103 PRO A CA 1
ATOM 842 C C . PRO A 1 103 ? -13.500 -6.440 12.906 1.00 77.38 103 PRO A C 1
ATOM 844 O O . PRO A 1 103 ? -12.742 -7.130 12.229 1.00 77.38 103 PRO A O 1
ATOM 847 N N . ARG A 1 104 ? -13.842 -5.196 12.548 1.00 79.69 104 ARG A N 1
ATOM 848 C CA . ARG A 1 104 ? -13.378 -4.542 11.318 1.00 79.69 104 ARG A CA 1
ATOM 849 C C . ARG A 1 104 ? -11.867 -4.298 11.332 1.00 79.69 104 ARG A C 1
ATOM 851 O O . ARG A 1 104 ? -11.225 -4.523 10.312 1.00 79.69 104 ARG A O 1
ATOM 858 N N . LEU A 1 105 ? -11.319 -3.901 12.484 1.00 81.25 105 LEU A N 1
ATOM 859 C CA . LEU A 1 105 ? -9.883 -3.658 12.671 1.00 81.25 105 LEU A CA 1
ATOM 860 C C . LEU A 1 105 ? -9.046 -4.931 12.493 1.00 81.25 105 LEU A C 1
ATOM 862 O O . LEU A 1 105 ? -8.011 -4.915 11.835 1.00 81.25 105 LEU A O 1
ATOM 866 N N . LEU A 1 106 ? -9.496 -6.050 13.071 1.00 82.56 106 LEU A N 1
ATOM 867 C CA . LEU A 1 106 ? -8.772 -7.318 12.955 1.00 82.56 106 LEU A CA 1
ATOM 868 C C . LEU A 1 106 ? -8.803 -7.841 11.510 1.00 82.56 106 LEU A C 1
ATOM 870 O O . LEU A 1 106 ? -7.800 -8.331 10.999 1.00 82.56 106 LEU A O 1
ATOM 874 N N . PHE A 1 107 ? -9.949 -7.698 10.840 1.00 86.38 107 PH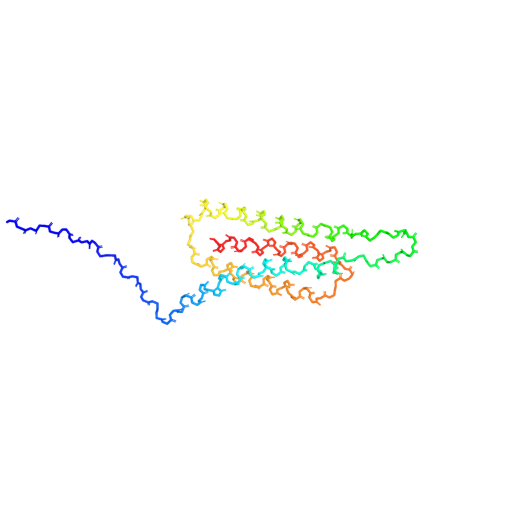E A N 1
ATOM 875 C CA . PHE A 1 107 ? -10.113 -8.096 9.445 1.00 86.38 107 PHE A CA 1
ATOM 876 C C . PHE A 1 107 ? -9.229 -7.280 8.495 1.00 86.38 107 PHE A C 1
ATOM 878 O O . PHE A 1 107 ? -8.547 -7.858 7.649 1.00 86.38 107 PHE A O 1
ATOM 885 N N . SER A 1 108 ? -9.204 -5.950 8.639 1.00 86.81 108 SER A N 1
ATOM 886 C CA . SER A 1 108 ? -8.384 -5.097 7.776 1.00 86.81 108 SER A CA 1
ATOM 887 C C . SER A 1 108 ? -6.894 -5.375 7.953 1.00 86.81 108 SER A C 1
ATOM 889 O O . SER A 1 108 ? -6.168 -5.448 6.966 1.00 86.81 108 SER A O 1
ATOM 891 N N . LEU A 1 109 ? -6.449 -5.632 9.182 1.00 84.00 109 LEU A N 1
ATOM 892 C CA . LEU A 1 109 ? -5.073 -6.024 9.460 1.00 84.00 109 LEU A CA 1
ATOM 893 C C . LEU A 1 109 ? -4.676 -7.323 8.743 1.00 84.00 109 LEU A C 1
ATOM 895 O O . LEU A 1 109 ? -3.635 -7.368 8.090 1.00 84.00 109 LEU A O 1
ATOM 899 N N . ILE A 1 110 ? -5.492 -8.376 8.855 1.00 87.56 110 ILE A N 1
ATOM 900 C CA . ILE A 1 110 ? -5.215 -9.661 8.196 1.00 87.56 110 ILE A CA 1
ATOM 901 C C . ILE A 1 110 ? -5.112 -9.461 6.679 1.00 87.56 110 ILE A C 1
ATOM 903 O O . ILE A 1 110 ? -4.191 -9.983 6.052 1.00 87.56 110 ILE A O 1
ATOM 907 N N . MET A 1 111 ? -6.000 -8.648 6.097 1.00 88.50 111 MET A N 1
ATOM 908 C CA . MET A 1 111 ? -5.956 -8.321 4.670 1.00 88.50 111 MET A CA 1
ATOM 909 C C . MET A 1 111 ? -4.677 -7.576 4.269 1.00 88.50 111 MET A C 1
ATOM 911 O O . MET A 1 111 ? -4.074 -7.929 3.257 1.00 88.50 111 MET A O 1
ATOM 915 N N . VAL A 1 112 ? -4.211 -6.605 5.067 1.00 88.81 112 VAL A N 1
ATOM 916 C CA . VAL A 1 112 ? -2.931 -5.910 4.817 1.00 88.81 112 VAL A CA 1
ATOM 917 C C . VAL A 1 112 ? -1.762 -6.895 4.808 1.00 88.81 112 VAL A C 1
ATOM 919 O O . VAL A 1 112 ? -0.931 -6.840 3.904 1.00 88.81 112 VAL A O 1
ATOM 922 N N . ILE A 1 113 ? -1.713 -7.824 5.769 1.00 88.12 113 ILE A N 1
ATOM 923 C CA . ILE A 1 113 ? -0.645 -8.830 5.853 1.00 88.12 113 ILE A CA 1
ATOM 924 C C . ILE A 1 113 ? -0.654 -9.732 4.613 1.00 88.12 113 ILE A C 1
ATOM 926 O O . ILE A 1 113 ? 0.392 -9.937 4.001 1.00 88.12 113 ILE A O 1
ATOM 930 N N . ILE A 1 114 ? -1.823 -10.236 4.207 1.00 90.44 114 ILE A N 1
ATOM 931 C CA . ILE A 1 114 ? -1.957 -11.105 3.028 1.00 90.44 114 ILE A CA 1
ATOM 932 C C . ILE A 1 114 ? -1.506 -10.376 1.756 1.00 90.44 114 ILE A C 1
ATOM 934 O O . ILE A 1 114 ? -0.721 -10.921 0.981 1.00 90.44 114 ILE A O 1
ATOM 938 N N . LEU A 1 115 ? -1.952 -9.133 1.553 1.00 89.06 115 LEU A N 1
ATOM 939 C CA . LEU A 1 115 ? -1.579 -8.326 0.386 1.00 89.06 115 LEU A CA 1
ATOM 940 C C . LEU A 1 115 ? -0.087 -7.976 0.366 1.00 89.06 115 LEU A C 1
ATOM 942 O O . LEU A 1 115 ? 0.533 -7.936 -0.701 1.00 89.06 115 LEU A O 1
ATOM 946 N N . PHE A 1 116 ? 0.503 -7.748 1.538 1.00 86.62 116 PHE A N 1
ATOM 947 C CA . PHE A 1 116 ? 1.933 -7.504 1.653 1.00 86.62 116 PHE A CA 1
ATOM 948 C C . PHE A 1 116 ? 2.745 -8.757 1.307 1.00 86.62 116 PHE A C 1
ATOM 950 O O . PHE A 1 116 ? 3.654 -8.681 0.484 1.00 86.62 116 PHE A O 1
ATOM 957 N N . VAL A 1 117 ? 2.374 -9.926 1.846 1.00 89.12 117 VAL A N 1
ATOM 958 C CA . VAL A 1 117 ? 3.011 -11.209 1.500 1.00 89.12 117 VAL A CA 1
ATOM 959 C C . VAL A 1 117 ? 2.884 -11.491 0.004 1.00 89.12 117 VAL A C 1
ATOM 961 O O . VAL A 1 117 ? 3.879 -11.827 -0.635 1.00 89.12 117 VAL A O 1
ATOM 964 N N . TYR A 1 118 ? 1.696 -11.287 -0.571 1.00 89.62 118 TYR A N 1
ATOM 965 C CA . TYR A 1 118 ? 1.477 -11.389 -2.013 1.00 89.62 118 TYR A CA 1
ATOM 966 C C . TYR A 1 118 ? 2.451 -10.498 -2.796 1.00 89.62 118 TYR A C 1
ATOM 968 O O . TYR A 1 118 ? 3.111 -10.972 -3.720 1.00 89.62 118 TYR A O 1
ATOM 976 N N . THR A 1 119 ? 2.607 -9.235 -2.392 1.00 86.62 119 THR A N 1
ATOM 977 C CA . THR A 1 119 ? 3.507 -8.301 -3.083 1.00 86.62 119 THR A CA 1
ATOM 978 C C . THR A 1 119 ? 4.978 -8.712 -2.945 1.00 86.62 119 THR A C 1
ATOM 980 O O . THR A 1 119 ? 5.727 -8.639 -3.916 1.00 86.62 119 THR A O 1
ATOM 983 N N . CYS A 1 120 ? 5.392 -9.233 -1.786 1.00 86.06 120 CYS A N 1
ATOM 984 C CA . CYS A 1 120 ? 6.737 -9.777 -1.576 1.00 86.06 120 CYS A CA 1
ATOM 985 C C . CYS A 1 120 ? 7.030 -10.996 -2.462 1.00 86.06 120 CYS A C 1
ATOM 987 O O . CYS A 1 120 ? 8.128 -11.113 -3.008 1.00 86.06 120 CYS A O 1
ATOM 989 N N . VAL A 1 121 ? 6.057 -11.897 -2.629 1.00 88.06 121 VAL A N 1
ATOM 990 C CA . VAL A 1 121 ? 6.184 -13.043 -3.541 1.00 88.06 121 VAL A CA 1
ATOM 991 C C . VAL A 1 121 ? 6.284 -12.548 -4.981 1.00 88.06 121 VAL A C 1
ATOM 993 O O . VAL A 1 121 ? 7.204 -12.939 -5.696 1.00 88.06 121 VAL A O 1
ATOM 996 N N . MET A 1 122 ? 5.402 -11.632 -5.390 1.00 82.12 122 MET A N 1
ATOM 997 C CA . MET A 1 122 ? 5.403 -11.078 -6.744 1.00 82.12 122 MET A CA 1
ATOM 998 C C . MET A 1 122 ? 6.706 -10.329 -7.063 1.00 82.12 122 MET A C 1
ATOM 1000 O O . MET A 1 122 ? 7.201 -10.397 -8.184 1.00 82.12 122 MET A O 1
ATOM 1004 N N . ALA A 1 123 ? 7.327 -9.694 -6.065 1.00 80.62 123 ALA A N 1
ATOM 1005 C CA . ALA A 1 123 ? 8.622 -9.043 -6.218 1.00 80.62 123 ALA A CA 1
ATOM 1006 C C . ALA A 1 123 ? 9.750 -10.028 -6.599 1.00 80.62 123 ALA A C 1
ATOM 1008 O O . ALA A 1 123 ? 10.690 -9.661 -7.314 1.00 80.62 123 ALA A O 1
ATOM 1009 N N . LYS A 1 124 ? 9.663 -11.290 -6.169 1.00 81.31 124 LYS A N 1
ATOM 1010 C CA . LYS A 1 124 ? 10.643 -12.337 -6.500 1.00 81.31 124 LYS A CA 1
ATOM 1011 C C . LYS A 1 124 ? 10.402 -13.003 -7.857 1.00 81.31 124 LYS A C 1
ATOM 1013 O O . LYS A 1 124 ? 11.315 -13.647 -8.353 1.00 81.31 124 LYS A O 1
ATOM 1018 N N . VAL A 1 125 ? 9.212 -12.862 -8.442 1.00 84.12 125 VAL A N 1
ATOM 1019 C CA . VAL A 1 125 ? 8.860 -13.479 -9.730 1.00 84.12 125 VAL A CA 1
ATOM 1020 C C . VAL A 1 125 ? 9.461 -12.681 -10.888 1.00 84.12 125 VAL A C 1
ATOM 1022 O O . VAL A 1 125 ? 9.361 -11.449 -10.914 1.00 84.12 125 VAL A O 1
ATOM 1025 N N . ASP A 1 126 ? 10.045 -13.375 -11.866 1.00 78.38 126 ASP A N 1
ATOM 1026 C CA . ASP A 1 126 ? 10.558 -12.762 -13.093 1.00 78.38 126 ASP A CA 1
ATOM 1027 C C . ASP A 1 126 ? 9.411 -12.177 -13.919 1.00 78.38 126 ASP A C 1
ATOM 1029 O O . ASP A 1 126 ? 8.411 -12.833 -14.219 1.00 78.38 126 ASP A O 1
ATOM 1033 N N . THR A 1 127 ? 9.525 -10.891 -14.239 1.00 76.88 127 THR A N 1
ATOM 1034 C CA . THR A 1 127 ? 8.430 -10.106 -14.832 1.00 76.88 127 THR A CA 1
ATOM 1035 C C . THR A 1 127 ? 8.815 -9.444 -16.145 1.00 76.88 127 THR A C 1
ATOM 1037 O O . THR A 1 127 ? 8.058 -8.635 -16.674 1.00 76.88 127 THR A O 1
ATOM 1040 N N . ASP A 1 128 ? 9.956 -9.846 -16.703 1.00 72.62 128 ASP A N 1
ATOM 1041 C CA . ASP A 1 128 ? 10.564 -9.261 -17.898 1.00 72.62 128 ASP A CA 1
ATOM 1042 C C . ASP A 1 128 ? 9.641 -9.324 -19.127 1.00 72.62 128 ASP A C 1
ATOM 1044 O O . ASP A 1 128 ? 9.631 -8.403 -19.934 1.00 72.62 128 ASP A O 1
ATOM 1048 N N . GLY A 1 129 ? 8.769 -10.335 -19.230 1.00 73.69 129 GLY A N 1
ATOM 1049 C CA . GLY A 1 129 ? 7.781 -10.427 -20.315 1.00 73.69 129 GLY A CA 1
ATOM 1050 C C . GLY A 1 129 ? 6.530 -9.544 -20.163 1.00 73.69 129 GLY A C 1
ATOM 1051 O O . GLY A 1 129 ? 5.768 -9.408 -21.115 1.00 73.69 129 GLY A O 1
ATOM 1052 N N . TRP A 1 130 ? 6.263 -8.973 -18.983 1.00 80.12 130 TRP A N 1
ATOM 1053 C CA . TRP A 1 130 ? 4.989 -8.303 -18.665 1.00 80.12 130 TRP A CA 1
ATOM 1054 C C . TRP A 1 130 ? 5.147 -7.183 -17.622 1.00 80.12 130 TRP A C 1
ATOM 1056 O O . TRP A 1 130 ? 4.299 -6.988 -16.746 1.00 80.12 130 TRP A O 1
ATOM 1066 N N . GLN A 1 131 ? 6.231 -6.412 -17.742 1.00 78.62 131 GLN A N 1
ATOM 1067 C CA . GLN A 1 131 ? 6.609 -5.343 -16.809 1.00 78.62 131 GLN A CA 1
ATOM 1068 C C . GLN A 1 131 ? 5.506 -4.285 -16.623 1.00 78.62 131 GLN A C 1
ATOM 1070 O O . GLN A 1 131 ? 5.218 -3.886 -15.495 1.00 78.62 131 GLN A O 1
ATOM 1075 N N . THR A 1 132 ? 4.831 -3.877 -17.704 1.00 79.50 132 THR A N 1
ATOM 1076 C CA . THR A 1 132 ? 3.722 -2.907 -17.650 1.00 79.50 132 THR A CA 1
ATOM 1077 C C . THR A 1 132 ? 2.538 -3.440 -16.846 1.00 79.50 132 THR A C 1
ATOM 1079 O O . THR A 1 132 ? 1.989 -2.739 -15.999 1.00 79.50 132 THR A O 1
ATOM 1082 N N . SER A 1 133 ? 2.152 -4.699 -17.056 1.00 83.50 133 SER A N 1
ATOM 1083 C CA . SER A 1 133 ? 1.061 -5.324 -16.302 1.00 83.50 133 SER A CA 1
ATOM 1084 C C . SER A 1 133 ? 1.414 -5.456 -14.821 1.00 83.50 133 SER A C 1
ATOM 1086 O O . SER A 1 133 ? 0.595 -5.142 -13.960 1.00 83.50 133 SER A O 1
ATOM 1088 N N . PHE A 1 134 ? 2.653 -5.841 -14.511 1.00 85.56 134 PHE A N 1
ATOM 1089 C CA . PHE A 1 134 ? 3.155 -5.905 -13.139 1.00 85.56 134 PHE A CA 1
ATOM 1090 C C . PHE A 1 134 ? 3.147 -4.548 -12.433 1.00 85.56 134 PHE A C 1
ATOM 1092 O O . PHE A 1 134 ? 2.763 -4.471 -11.265 1.00 85.56 134 PHE A O 1
ATOM 1099 N N . PHE A 1 135 ? 3.494 -3.475 -13.146 1.00 83.94 135 PHE A N 1
ATOM 1100 C CA . PHE A 1 135 ? 3.437 -2.109 -12.631 1.00 83.94 135 PHE A CA 1
ATOM 1101 C C . PHE A 1 135 ? 2.029 -1.750 -12.141 1.00 83.94 135 PHE A C 1
ATOM 1103 O O . PHE A 1 135 ? 1.846 -1.337 -10.994 1.00 83.94 135 PHE A O 1
ATOM 1110 N N . TYR A 1 136 ? 1.011 -1.966 -12.979 1.00 86.94 136 TYR A N 1
ATOM 1111 C CA . TYR A 1 136 ? -0.376 -1.672 -12.615 1.00 86.94 136 TYR A CA 1
ATOM 1112 C C . TYR A 1 136 ? -0.909 -2.595 -11.515 1.00 86.94 136 TYR A C 1
ATOM 1114 O O . TYR A 1 136 ? -1.601 -2.117 -10.617 1.00 86.94 136 TYR A O 1
ATOM 1122 N N . VAL A 1 137 ? -0.565 -3.889 -11.534 1.00 88.00 137 VAL A N 1
ATOM 1123 C CA . VAL A 1 137 ? -0.963 -4.835 -10.476 1.00 88.00 137 VAL A CA 1
ATOM 1124 C C . VAL A 1 137 ? -0.349 -4.450 -9.129 1.00 88.00 137 VAL A C 1
ATOM 1126 O O . VAL A 1 137 ? -1.037 -4.491 -8.110 1.00 88.00 137 VAL A O 1
ATOM 1129 N N . THR A 1 138 ? 0.913 -4.019 -9.117 1.00 88.75 138 THR A N 1
ATOM 1130 C CA . THR A 1 138 ? 1.589 -3.560 -7.898 1.00 88.75 138 THR A CA 1
ATOM 1131 C C . THR A 1 138 ? 0.965 -2.267 -7.376 1.00 88.75 138 THR A C 1
ATOM 1133 O O . THR A 1 138 ? 0.701 -2.144 -6.185 1.00 88.75 138 THR A O 1
ATOM 1136 N N . LEU A 1 139 ? 0.647 -1.307 -8.248 1.00 88.38 139 LEU A N 1
ATOM 1137 C CA . LEU A 1 139 ? -0.072 -0.103 -7.820 1.00 88.38 139 LEU A CA 1
ATOM 1138 C C . LEU A 1 139 ? -1.464 -0.434 -7.270 1.00 88.38 139 LEU A C 1
ATOM 1140 O O . LEU A 1 139 ? -1.867 0.127 -6.254 1.00 88.38 139 LEU A O 1
ATOM 1144 N N . ALA A 1 140 ? -2.181 -1.373 -7.891 1.00 89.50 140 ALA A N 1
ATOM 1145 C CA . ALA A 1 140 ? -3.468 -1.833 -7.386 1.00 89.50 140 ALA A CA 1
ATOM 1146 C C . ALA A 1 140 ? -3.330 -2.479 -5.997 1.00 89.50 140 ALA A C 1
ATOM 1148 O O . ALA A 1 140 ? -4.122 -2.171 -5.107 1.00 89.50 140 ALA A O 1
ATOM 1149 N N . SER A 1 141 ? -2.308 -3.315 -5.764 1.00 88.12 141 SER A N 1
ATOM 1150 C CA . SER A 1 141 ? -2.077 -3.905 -4.438 1.00 88.12 141 SER A CA 1
ATOM 1151 C C . SER A 1 141 ? -1.772 -2.837 -3.385 1.00 88.12 141 SER A C 1
ATOM 1153 O O . SER A 1 141 ? -2.315 -2.907 -2.282 1.00 88.12 141 SER A O 1
ATOM 1155 N N . VAL A 1 142 ? -1.001 -1.801 -3.733 1.00 89.00 142 VAL A N 1
ATOM 1156 C CA . VAL A 1 142 ? -0.729 -0.650 -2.857 1.00 89.00 142 VAL A CA 1
ATOM 1157 C C . VAL A 1 142 ? -2.010 0.111 -2.506 1.00 89.00 142 VAL A C 1
ATOM 1159 O O . VAL A 1 142 ? -2.194 0.462 -1.338 1.00 89.00 142 VAL A O 1
ATOM 1162 N N . VAL A 1 143 ? -2.916 0.324 -3.467 1.00 90.69 143 VAL A N 1
ATOM 1163 C CA . VAL A 1 143 ? -4.228 0.950 -3.213 1.00 90.69 143 VAL A CA 1
ATOM 1164 C C . VAL A 1 143 ? -5.004 0.147 -2.173 1.00 90.69 143 VAL A C 1
ATOM 1166 O O . VAL A 1 143 ? -5.451 0.710 -1.174 1.00 90.69 143 VAL A O 1
ATOM 1169 N N . PHE A 1 144 ? -5.112 -1.174 -2.353 1.00 88.69 144 PHE A N 1
ATOM 1170 C CA . PHE A 1 144 ? -5.815 -2.033 -1.400 1.00 88.69 144 PHE A CA 1
ATOM 1171 C C . PHE A 1 144 ? -5.154 -2.027 -0.018 1.00 88.69 144 PHE A C 1
ATOM 1173 O O . PHE A 1 144 ? -5.854 -1.876 0.984 1.00 88.69 144 PHE A O 1
ATOM 1180 N N . ILE A 1 145 ? -3.821 -2.125 0.052 1.00 89.00 145 ILE A N 1
ATOM 1181 C CA . ILE A 1 145 ? -3.067 -2.042 1.312 1.00 89.00 145 ILE A CA 1
ATOM 1182 C C . ILE A 1 145 ? -3.395 -0.734 2.038 1.00 89.00 145 ILE A C 1
ATOM 1184 O O . ILE A 1 145 ? -3.725 -0.769 3.221 1.00 89.00 145 ILE A O 1
ATOM 1188 N N . ASN A 1 146 ? -3.375 0.403 1.337 1.00 89.12 146 ASN A N 1
ATOM 1189 C CA . ASN A 1 146 ? -3.685 1.704 1.929 1.00 89.12 146 ASN A CA 1
ATOM 1190 C C . ASN A 1 146 ? -5.155 1.831 2.344 1.00 89.12 146 ASN A C 1
ATOM 1192 O O . ASN A 1 146 ? -5.436 2.399 3.393 1.00 89.12 146 ASN A O 1
ATOM 1196 N N . THR A 1 147 ? -6.097 1.264 1.589 1.00 88.06 147 THR A N 1
ATOM 1197 C CA . THR A 1 147 ? -7.519 1.225 1.965 1.00 88.06 147 THR A CA 1
ATOM 1198 C C . THR A 1 147 ? -7.755 0.433 3.253 1.00 88.06 147 THR A C 1
ATOM 1200 O O . THR A 1 147 ? -8.480 0.885 4.145 1.00 88.06 147 THR A O 1
ATOM 1203 N N . PHE A 1 148 ? -7.147 -0.746 3.381 1.00 87.44 148 PHE A N 1
ATOM 1204 C CA . PHE A 1 148 ? -7.286 -1.558 4.588 1.00 87.44 148 PHE A CA 1
ATOM 1205 C C . PHE A 1 148 ? -6.515 -0.957 5.770 1.00 87.44 148 PHE A C 1
ATOM 1207 O O . PHE A 1 148 ? -7.034 -0.949 6.887 1.00 87.44 148 PHE A O 1
ATOM 1214 N N . ALA A 1 149 ? -5.339 -0.372 5.530 1.00 86.00 149 ALA A N 1
ATOM 1215 C CA . ALA A 1 149 ? -4.586 0.356 6.547 1.00 86.00 149 ALA A CA 1
ATOM 1216 C C . ALA A 1 149 ? -5.364 1.576 7.070 1.00 86.00 149 ALA A C 1
ATOM 1218 O O . ALA A 1 149 ? -5.491 1.735 8.278 1.00 86.00 149 ALA A O 1
ATOM 1219 N N . ALA A 1 150 ? -5.982 2.370 6.194 1.00 86.25 150 ALA A N 1
ATOM 1220 C CA . ALA A 1 150 ? -6.830 3.507 6.574 1.00 86.25 150 ALA A CA 1
ATOM 1221 C C . ALA A 1 150 ? -8.127 3.091 7.283 1.00 86.25 150 ALA A C 1
ATOM 1223 O O . ALA A 1 150 ? -8.735 3.865 8.009 1.00 86.25 150 ALA A O 1
ATOM 1224 N N . THR A 1 151 ? -8.585 1.859 7.059 1.00 84.56 151 THR A N 1
ATOM 1225 C CA . THR A 1 151 ? -9.696 1.278 7.820 1.00 84.56 151 THR A CA 1
ATOM 1226 C C . THR A 1 151 ? -9.270 0.852 9.228 1.00 84.56 151 THR A C 1
ATOM 1228 O O . THR A 1 151 ? -10.109 0.804 10.129 1.00 84.56 151 THR A O 1
ATOM 1231 N N . PHE A 1 152 ? -7.997 0.488 9.398 1.00 81.56 152 PHE A N 1
ATOM 1232 C CA . PHE A 1 152 ? -7.415 0.157 10.693 1.00 81.56 152 PHE A CA 1
ATOM 1233 C C . PHE A 1 152 ? -7.091 1.406 11.531 1.00 81.56 152 PHE A C 1
ATOM 1235 O O . PHE A 1 152 ? -7.234 1.358 12.752 1.00 81.56 152 PHE A O 1
ATOM 1242 N N . GLN A 1 153 ? -6.638 2.481 10.876 1.00 76.81 153 GLN A N 1
ATOM 1243 C CA . GLN A 1 153 ? -6.371 3.792 11.482 1.00 76.81 153 GLN A CA 1
ATOM 1244 C C . GLN A 1 153 ? -7.664 4.489 11.919 1.00 76.81 153 GLN A C 1
ATOM 1246 O O . GLN A 1 153 ? -7.623 5.107 13.005 1.00 76.81 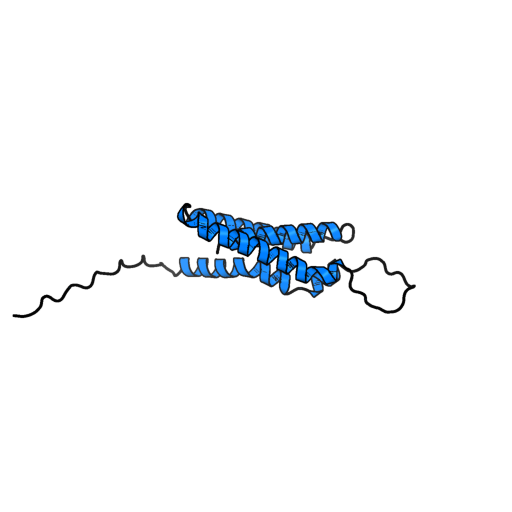153 GLN A O 1
#

pLDDT: mean 78.12, std 12.4, range [43.25, 91.62]

Foldseek 3Di:
DDDPPPDDPDDPDDPDPVPCPVVVVVVVLVCLLVVLVCVLVVPLVLQQVLQDDPDPPVDDDDDPPRPPLSVCQVVLLVCLQPVLLVVLLVVCVVCVVPDDLPVLLVVLSVLLVVLSVVLVVLSPDRCVPPSVVSSVVNSVSNNSNNNSSSSND

Radius of gyration: 23.73 Å; chains: 1; bounding box: 47×36×94 Å